Protein AF-A0A4Y9J3I0-F1 (afdb_monomer_lite)

pLDDT: mean 95.42, std 5.15, range [63.47, 98.69]

Organism: NCBI:txid1432788

Sequence (127 aa):
FAEGVSALVQQLRASGHRVWLVKEVPLQAFNVPYRLSRLAMLGRPTDREGLPLAEHVERQAYISSVFERIAAADPGVQLMDPAPKLCETNGWCRVERDGQSLYTDDNHLSAVGTRYVEGFLEPFFHT

Foldseek 3Di:
DLVVVLVVCVVCVVVVHQAEDEAFADFAPWFLVVVLVVCVVVVHDSFPDFAFLVVRCVVRVVVVVSLVVSCVVDVSYYYFYLHCLQQVPPRTRTQDDPSDGQARTRGHGDPNVCVSRVVSCVVVVVD

Structure (mmCIF, N/CA/C/O backbone):
data_AF-A0A4Y9J3I0-F1
#
_entry.id   AF-A0A4Y9J3I0-F1
#
loop_
_atom_site.group_PDB
_atom_site.id
_atom_site.type_symbol
_atom_site.label_atom_id
_atom_site.label_alt_id
_atom_site.label_comp_id
_atom_site.label_asym_id
_atom_site.label_entity_id
_atom_site.label_seq_id
_atom_site.pdbx_PDB_ins_code
_atom_site.Cartn_x
_atom_site.Cartn_y
_atom_site.Cartn_z
_atom_site.occupancy
_atom_site.B_iso_or_equiv
_atom_site.auth_seq_id
_atom_site.auth_comp_id
_atom_site.auth_asym_id
_atom_site.auth_atom_id
_atom_site.pdbx_PDB_model_num
ATOM 1 N N . PHE A 1 1 ? -12.507 13.035 6.048 1.00 90.69 1 PHE A N 1
ATOM 2 C CA . PHE A 1 1 ? -11.943 11.669 6.018 1.00 90.69 1 PHE A CA 1
ATOM 3 C C . PHE A 1 1 ? -11.711 11.122 7.429 1.00 90.69 1 PHE A C 1
ATOM 5 O O . PHE A 1 1 ? -12.429 10.207 7.803 1.00 90.69 1 PHE A O 1
ATOM 12 N N . ALA A 1 2 ? -10.784 11.686 8.223 1.00 96.62 2 ALA A N 1
ATOM 13 C CA . ALA A 1 2 ? -10.392 11.129 9.529 1.00 96.62 2 ALA A CA 1
ATOM 14 C C . ALA A 1 2 ? -11.566 10.916 10.503 1.00 96.62 2 ALA A C 1
ATOM 16 O O . ALA A 1 2 ? -11.708 9.828 11.043 1.00 96.62 2 ALA A O 1
ATOM 17 N N . GLU A 1 3 ? -12.445 11.910 10.662 1.00 97.44 3 GLU A N 1
ATOM 18 C CA . GLU A 1 3 ? -13.650 11.789 11.501 1.00 97.44 3 GLU A CA 1
ATOM 19 C C . GLU A 1 3 ? -14.562 10.639 11.058 1.00 97.44 3 GLU A C 1
ATOM 21 O O . GLU A 1 3 ? -15.037 9.873 11.890 1.00 97.44 3 GLU A O 1
ATOM 26 N N . GLY A 1 4 ? -14.754 10.478 9.745 1.00 98.06 4 GLY A N 1
ATOM 27 C CA . GLY A 1 4 ? -15.585 9.413 9.185 1.00 98.06 4 GLY A CA 1
ATOM 28 C C . GLY A 1 4 ? -15.010 8.021 9.443 1.00 98.06 4 GLY A C 1
ATOM 29 O O . GLY A 1 4 ? -15.743 7.131 9.863 1.00 98.06 4 GLY A O 1
ATOM 30 N N . VAL A 1 5 ? -13.697 7.839 9.255 1.00 97.81 5 VAL A N 1
ATOM 31 C CA . VAL A 1 5 ? -13.035 6.564 9.576 1.00 97.81 5 VAL A CA 1
ATOM 32 C C . VAL A 1 5 ? -13.100 6.286 11.075 1.00 97.81 5 VAL A C 1
ATOM 34 O O . VAL A 1 5 ? -13.484 5.187 11.458 1.00 97.81 5 VAL A O 1
ATOM 37 N N . SER A 1 6 ? -12.798 7.267 11.928 1.00 97.94 6 SER A N 1
ATOM 38 C CA . SER A 1 6 ? -12.878 7.093 13.383 1.00 97.94 6 SER A CA 1
ATOM 39 C C . SER A 1 6 ? -14.283 6.699 13.841 1.00 97.94 6 SER A C 1
ATOM 41 O O . SER A 1 6 ? -14.421 5.767 14.629 1.00 97.94 6 SER A O 1
ATOM 43 N N . ALA A 1 7 ? -15.323 7.358 13.320 1.00 98.31 7 ALA A N 1
ATOM 44 C CA . ALA A 1 7 ? -16.710 7.041 13.650 1.00 98.31 7 ALA A CA 1
ATOM 45 C C . ALA A 1 7 ? -17.096 5.622 13.199 1.00 98.31 7 ALA A C 1
ATOM 47 O O . ALA A 1 7 ? -17.704 4.876 13.966 1.00 98.31 7 ALA A O 1
ATOM 48 N N . LEU A 1 8 ? -16.688 5.215 11.992 1.00 98.44 8 LEU A N 1
ATOM 49 C CA . LEU A 1 8 ? -16.922 3.858 11.494 1.00 98.44 8 LEU A CA 1
ATOM 50 C C . LEU A 1 8 ? -16.216 2.805 12.359 1.00 98.44 8 LEU A C 1
ATOM 52 O O . LEU A 1 8 ? -16.824 1.801 12.725 1.00 98.44 8 LEU A O 1
ATOM 56 N N . VAL A 1 9 ? -14.949 3.037 12.716 1.00 98.38 9 VAL A N 1
ATOM 57 C CA . VAL A 1 9 ? -14.194 2.132 13.590 1.00 98.38 9 VAL A CA 1
ATOM 58 C C . VAL A 1 9 ? -14.886 2.012 14.945 1.00 98.38 9 VAL A C 1
ATOM 60 O O . VAL A 1 9 ? -15.146 0.898 15.388 1.00 98.38 9 VAL A O 1
ATOM 63 N N . GLN A 1 10 ? -15.270 3.128 15.568 1.00 98.12 10 GLN A N 1
ATOM 64 C CA . GLN A 1 10 ? -16.002 3.117 16.838 1.00 98.12 10 GLN A CA 1
ATOM 65 C C . GLN A 1 10 ? -17.316 2.332 16.741 1.00 98.12 10 GLN A C 1
ATOM 67 O O . GLN A 1 10 ? -17.613 1.533 17.627 1.00 98.12 10 GLN A O 1
ATOM 72 N N . GLN A 1 11 ? -18.075 2.495 15.654 1.00 98.50 11 GLN A N 1
ATOM 73 C CA . GLN A 1 11 ? -19.315 1.751 15.427 1.00 98.50 11 GLN A CA 1
ATOM 74 C C . GLN A 1 11 ? -19.072 0.236 15.309 1.00 98.50 11 GLN A C 1
ATOM 76 O O . GLN A 1 11 ? -19.788 -0.558 15.927 1.00 98.50 11 GLN A O 1
ATOM 81 N N . LEU A 1 12 ? -18.058 -0.182 14.543 1.00 98.44 12 LEU A N 1
ATOM 82 C CA . LEU A 1 12 ? -17.693 -1.596 14.389 1.00 98.44 12 LEU A CA 1
ATOM 83 C C . LEU A 1 12 ? -17.255 -2.209 15.726 1.00 98.44 12 LEU A C 1
ATOM 85 O O . LEU A 1 12 ? -17.706 -3.301 16.085 1.00 98.44 12 LEU A O 1
ATOM 89 N N . ARG A 1 13 ? -16.435 -1.473 16.484 1.00 97.81 13 ARG A N 1
ATOM 90 C CA . ARG A 1 13 ? -15.918 -1.873 17.798 1.00 97.81 13 ARG A CA 1
ATOM 91 C C . ARG A 1 13 ? -17.022 -1.972 18.849 1.00 97.81 13 ARG A C 1
ATOM 93 O O . ARG A 1 13 ? -17.098 -2.984 19.542 1.00 97.81 13 ARG A O 1
ATOM 100 N N . ALA A 1 14 ? -17.938 -1.003 18.904 1.00 98.00 14 ALA A N 1
ATOM 101 C CA . ALA A 1 14 ? -19.116 -1.046 19.776 1.00 98.00 14 ALA A CA 1
ATOM 102 C C . ALA A 1 14 ? -20.055 -2.223 19.451 1.00 98.00 14 ALA A C 1
ATOM 104 O O . ALA A 1 14 ? -20.752 -2.722 20.330 1.00 98.00 14 ALA A O 1
ATOM 105 N N . SER A 1 15 ? -20.033 -2.702 18.204 1.00 98.06 15 SER A N 1
ATOM 106 C CA . SER A 1 15 ? -20.791 -3.876 17.754 1.00 98.06 15 SER A CA 1
ATOM 107 C C . SER A 1 15 ? -20.053 -5.207 17.984 1.00 98.06 15 SER A C 1
ATOM 109 O O . SER A 1 15 ? -20.499 -6.240 17.495 1.00 98.06 15 SER A O 1
ATOM 111 N N . GLY A 1 16 ? -18.912 -5.200 18.683 1.00 96.81 16 GLY A N 1
ATOM 112 C CA . GLY A 1 16 ? -18.153 -6.403 19.037 1.00 96.81 16 GLY A CA 1
ATOM 113 C C . GLY A 1 16 ? -17.182 -6.915 17.966 1.00 96.81 16 GLY A C 1
ATOM 114 O O . GLY A 1 16 ? -16.577 -7.968 18.160 1.00 96.81 16 GLY A O 1
ATOM 115 N N . HIS A 1 17 ? -16.985 -6.196 16.856 1.00 95.62 17 HIS A N 1
ATOM 116 C CA . HIS A 1 17 ? -16.062 -6.621 15.797 1.00 95.62 17 HIS A CA 1
ATOM 117 C C . HIS A 1 17 ? -14.630 -6.222 16.124 1.00 95.62 17 HIS A C 1
ATOM 119 O O . HIS A 1 17 ? -14.389 -5.132 16.634 1.00 95.62 17 HIS A O 1
ATOM 125 N N . ARG A 1 18 ? -13.660 -7.062 15.766 1.00 92.62 18 ARG A N 1
ATOM 126 C CA . ARG A 1 18 ? -12.248 -6.662 15.683 1.00 92.62 18 ARG A CA 1
ATOM 127 C C . ARG A 1 18 ? -12.030 -5.864 14.404 1.00 92.62 18 ARG A C 1
ATOM 129 O O . ARG A 1 18 ? -12.640 -6.172 13.382 1.00 92.62 18 ARG A O 1
ATOM 136 N N . VAL A 1 19 ? -11.179 -4.846 14.459 1.00 96.38 19 VAL A N 1
ATOM 137 C CA . VAL A 1 19 ? -10.932 -3.970 13.309 1.00 96.38 19 VAL A CA 1
ATOM 138 C C . VAL A 1 19 ? -9.456 -3.988 12.960 1.00 96.38 19 VAL A C 1
ATOM 140 O O . VAL A 1 19 ? -8.598 -3.815 13.820 1.00 96.38 19 VAL A O 1
ATOM 143 N N . TRP A 1 20 ? -9.173 -4.151 11.675 1.00 96.06 20 TRP A N 1
ATOM 144 C CA . TRP A 1 20 ? -7.831 -4.065 11.127 1.00 96.06 20 TRP A CA 1
ATOM 145 C C . TRP A 1 20 ? -7.798 -2.950 10.091 1.00 96.06 20 TRP A C 1
ATOM 147 O O . TRP A 1 20 ? -8.569 -2.966 9.131 1.00 96.06 20 TRP A O 1
ATOM 157 N N . LEU A 1 21 ? -6.928 -1.968 10.297 1.00 97.19 21 LEU A N 1
ATOM 158 C CA . LEU A 1 21 ? -6.696 -0.889 9.346 1.00 97.19 21 LEU A CA 1
ATOM 159 C C . LEU A 1 21 ? -5.472 -1.247 8.504 1.00 97.19 21 LEU A C 1
ATOM 161 O O . LEU A 1 21 ? -4.361 -1.366 9.023 1.00 97.19 21 LEU A O 1
ATOM 165 N N . VAL A 1 22 ? -5.686 -1.432 7.204 1.00 96.75 22 VAL A N 1
ATOM 166 C CA . VAL A 1 22 ? -4.635 -1.796 6.248 1.00 96.75 22 VAL A CA 1
ATOM 167 C C . VAL A 1 22 ? -4.102 -0.526 5.588 1.00 96.75 22 VAL A C 1
ATOM 169 O O . VAL A 1 22 ? -4.875 0.233 5.002 1.00 96.75 22 VAL A O 1
ATOM 172 N N . LYS A 1 23 ? -2.792 -0.279 5.699 1.00 96.62 23 LYS A N 1
ATOM 173 C CA . LYS A 1 23 ? -2.103 0.835 5.030 1.00 96.62 23 LYS A CA 1
ATOM 174 C C . LYS A 1 23 ? -2.050 0.617 3.511 1.00 96.62 23 LYS A C 1
ATOM 176 O O . LYS A 1 23 ? -2.165 -0.506 3.022 1.00 96.62 23 LYS A O 1
ATOM 181 N N . GLU A 1 24 ? -1.899 1.706 2.760 1.00 95.25 24 GLU A N 1
ATOM 182 C CA . GLU A 1 24 ? -1.832 1.652 1.295 1.00 95.25 24 GLU A CA 1
ATOM 183 C C . GLU A 1 24 ? -0.536 0.995 0.801 1.00 95.25 24 GLU A C 1
ATOM 185 O O . GLU A 1 24 ? 0.514 1.094 1.432 1.00 95.25 24 GLU A O 1
ATOM 190 N N . VAL A 1 25 ? -0.586 0.394 -0.389 1.00 97.00 25 VAL A N 1
ATOM 191 C CA . VAL A 1 25 ? 0.622 0.039 -1.148 1.00 97.00 25 VAL A CA 1
ATOM 192 C C . VAL A 1 25 ? 1.286 1.297 -1.746 1.00 97.00 25 VAL A C 1
ATOM 194 O O . VAL A 1 25 ? 0.647 2.349 -1.843 1.00 97.00 25 VAL A O 1
ATOM 197 N N . PRO A 1 26 ? 2.562 1.236 -2.168 1.00 97.31 26 PRO A N 1
ATOM 198 C CA . PRO A 1 26 ? 3.231 2.353 -2.834 1.00 97.31 26 PRO A CA 1
ATOM 199 C C . PRO A 1 26 ? 2.558 2.796 -4.143 1.00 97.31 26 PRO A C 1
ATOM 201 O O . PRO A 1 26 ? 2.515 2.036 -5.108 1.00 97.31 26 PRO A O 1
ATOM 204 N N . LEU A 1 27 ? 2.096 4.054 -4.192 1.00 97.38 27 LEU A N 1
ATOM 205 C CA . LEU A 1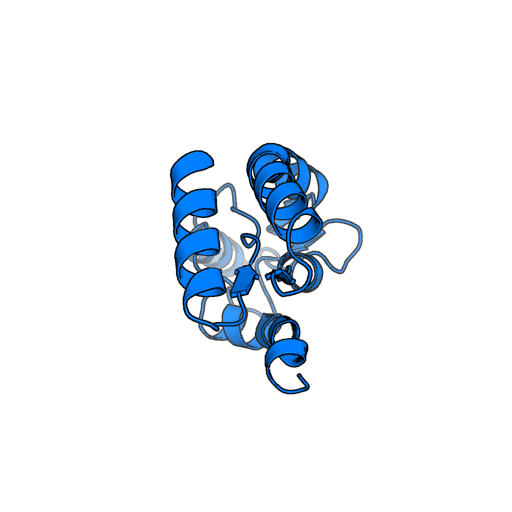 27 ? 1.604 4.696 -5.417 1.00 97.38 27 LEU A CA 1
ATOM 206 C C . LEU A 1 27 ? 2.768 5.002 -6.357 1.00 97.38 27 LEU A C 1
ATOM 208 O O . LEU A 1 27 ? 3.645 5.786 -6.005 1.00 97.38 27 LEU A O 1
ATOM 212 N N . GLN A 1 28 ? 2.727 4.458 -7.566 1.00 97.38 28 GLN A N 1
ATOM 213 C CA . GLN A 1 28 ? 3.732 4.689 -8.594 1.00 97.38 28 GLN A CA 1
ATOM 214 C C . GLN A 1 28 ? 3.465 5.983 -9.368 1.00 97.38 28 GLN A C 1
ATOM 216 O O . GLN A 1 28 ? 2.330 6.398 -9.560 1.00 97.38 28 GLN A O 1
ATOM 221 N N . ALA A 1 29 ? 4.522 6.621 -9.872 1.00 95.88 29 ALA A N 1
ATOM 222 C CA . ALA A 1 29 ? 4.402 7.847 -10.671 1.00 95.88 29 ALA A CA 1
ATOM 223 C C . ALA A 1 29 ? 3.969 7.594 -12.133 1.00 95.88 29 ALA A C 1
ATOM 225 O O . ALA A 1 29 ? 3.918 8.517 -12.947 1.00 95.88 29 ALA A O 1
ATOM 226 N N . PHE A 1 30 ? 3.728 6.335 -12.503 1.00 97.50 30 PHE A N 1
ATOM 227 C CA . PHE A 1 30 ? 3.446 5.905 -13.867 1.00 97.50 30 PHE A CA 1
ATOM 228 C C . PHE A 1 30 ? 2.583 4.642 -13.873 1.00 97.50 30 PHE A C 1
ATOM 230 O O . PHE A 1 30 ? 2.628 3.840 -12.944 1.00 97.50 30 PHE A O 1
ATOM 237 N N . ASN A 1 31 ? 1.865 4.415 -14.977 1.00 98.44 31 ASN A N 1
ATOM 238 C CA . ASN A 1 31 ? 1.206 3.135 -15.221 1.00 98.44 31 ASN A CA 1
ATOM 239 C C . ASN A 1 31 ? 2.272 2.038 -15.385 1.00 98.44 31 ASN A C 1
ATOM 241 O O . ASN A 1 31 ? 3.031 2.037 -16.365 1.00 98.44 31 ASN A O 1
ATOM 245 N N . VAL A 1 32 ? 2.344 1.123 -14.417 1.00 98.56 32 VAL A N 1
ATOM 246 C CA . VAL A 1 32 ? 3.427 0.140 -14.329 1.00 98.56 32 VAL A CA 1
ATOM 247 C C . VAL A 1 32 ? 3.445 -0.809 -15.531 1.00 98.56 32 VAL A C 1
ATOM 249 O O . VAL A 1 32 ? 4.489 -0.872 -16.187 1.00 98.56 32 VAL A O 1
ATOM 252 N N . PRO A 1 33 ? 2.347 -1.500 -15.915 1.00 98.31 33 PRO A N 1
ATOM 253 C CA . PRO A 1 33 ? 2.382 -2.395 -17.075 1.00 98.31 33 PRO A CA 1
ATOM 254 C C . PRO A 1 33 ? 2.818 -1.700 -18.366 1.00 98.31 33 PRO A C 1
ATOM 256 O O . PRO A 1 33 ? 3.595 -2.256 -19.151 1.00 98.31 33 PRO A O 1
ATOM 259 N N . TYR A 1 34 ? 2.360 -0.465 -18.584 1.00 98.38 34 TYR A N 1
ATOM 260 C CA . TYR A 1 34 ? 2.761 0.321 -19.744 1.00 98.38 34 TYR A CA 1
ATOM 261 C C . TYR A 1 34 ? 4.268 0.603 -19.735 1.00 98.38 34 TYR A C 1
ATOM 263 O O . TYR A 1 34 ? 4.952 0.375 -20.732 1.00 98.38 34 TYR A O 1
ATOM 271 N N . ARG A 1 35 ? 4.821 1.047 -18.603 1.00 98.31 35 ARG A N 1
ATOM 272 C CA . ARG A 1 35 ? 6.256 1.330 -18.481 1.00 98.31 35 ARG A CA 1
ATOM 273 C C . ARG A 1 35 ? 7.106 0.075 -18.692 1.00 98.31 35 ARG A C 1
ATOM 275 O O . ARG A 1 35 ? 8.042 0.108 -19.494 1.0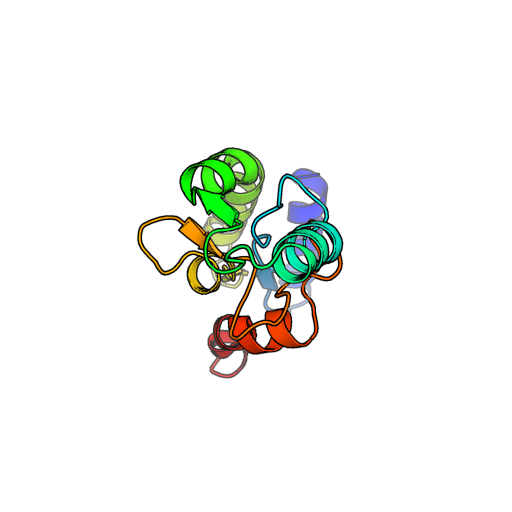0 98.31 35 ARG A O 1
ATOM 282 N N . LEU A 1 36 ? 6.762 -1.023 -18.020 1.00 98.50 36 LEU A N 1
ATOM 283 C CA . LEU A 1 36 ? 7.515 -2.277 -18.083 1.00 98.50 36 LEU A CA 1
ATOM 284 C C . LEU A 1 36 ? 7.493 -2.887 -19.490 1.00 98.50 36 LEU A C 1
ATOM 286 O O . LEU A 1 36 ? 8.544 -3.247 -20.017 1.00 98.50 36 LEU A O 1
ATOM 290 N N . SER A 1 37 ? 6.326 -2.930 -20.143 1.00 98.19 37 SER A N 1
ATOM 291 C CA . SER A 1 37 ? 6.213 -3.454 -21.514 1.00 98.19 37 SER A CA 1
ATOM 292 C C . SER A 1 37 ? 7.057 -2.654 -22.509 1.00 98.19 37 SER A C 1
ATOM 294 O O . SER A 1 37 ? 7.761 -3.237 -23.333 1.00 98.19 37 SER A O 1
ATOM 296 N N . ARG A 1 38 ? 7.079 -1.319 -22.398 1.00 98.38 38 ARG A N 1
ATOM 297 C CA . ARG A 1 38 ? 7.918 -0.461 -23.248 1.00 98.38 38 ARG A CA 1
ATOM 298 C C . ARG A 1 38 ? 9.411 -0.696 -23.038 1.00 98.38 38 ARG A C 1
ATOM 300 O O . ARG A 1 38 ? 10.155 -0.658 -24.014 1.00 98.38 38 ARG A O 1
ATOM 307 N N . LEU A 1 39 ? 9.854 -0.926 -21.803 1.00 98.31 39 LEU A N 1
ATOM 308 C CA . LEU A 1 39 ? 11.253 -1.257 -21.517 1.00 98.31 39 LEU A CA 1
ATOM 309 C C . LEU A 1 39 ? 11.625 -2.621 -22.099 1.00 98.31 39 LEU A C 1
ATOM 311 O O . LEU A 1 39 ? 12.621 -2.711 -22.817 1.00 98.31 39 LEU A O 1
ATOM 315 N N . ALA A 1 40 ? 10.785 -3.636 -21.886 1.00 97.81 40 ALA A N 1
ATOM 316 C CA . ALA A 1 40 ? 10.993 -4.977 -22.421 1.00 97.81 40 ALA A CA 1
ATOM 317 C C . ALA A 1 40 ? 11.072 -4.982 -23.960 1.00 97.81 40 ALA A C 1
ATOM 319 O O . ALA A 1 40 ? 11.994 -5.564 -24.526 1.00 97.81 40 ALA A O 1
ATOM 320 N N . MET A 1 41 ? 10.178 -4.255 -24.644 1.00 98.31 41 MET A N 1
ATOM 321 C CA . MET A 1 41 ? 10.209 -4.095 -26.109 1.00 98.31 41 MET A CA 1
ATOM 322 C C . MET A 1 41 ? 11.511 -3.465 -26.625 1.00 98.31 41 MET A C 1
ATOM 324 O O . MET A 1 41 ? 11.915 -3.724 -27.754 1.00 98.31 41 MET A O 1
ATOM 328 N N . LEU A 1 42 ? 12.155 -2.622 -25.815 1.00 98.25 42 LEU A N 1
ATOM 329 C CA . LEU A 1 42 ? 13.424 -1.969 -26.142 1.00 98.25 42 LEU A CA 1
ATOM 330 C C . LEU A 1 42 ? 14.648 -2.775 -25.676 1.00 98.25 42 LEU A C 1
ATOM 332 O O . LEU A 1 42 ? 15.766 -2.271 -25.772 1.00 98.25 42 LEU A O 1
ATOM 336 N N . GLY A 1 43 ? 14.459 -3.982 -25.130 1.00 97.50 43 GLY A N 1
ATOM 337 C CA . GLY A 1 43 ? 15.538 -4.779 -24.543 1.00 97.50 43 GLY A CA 1
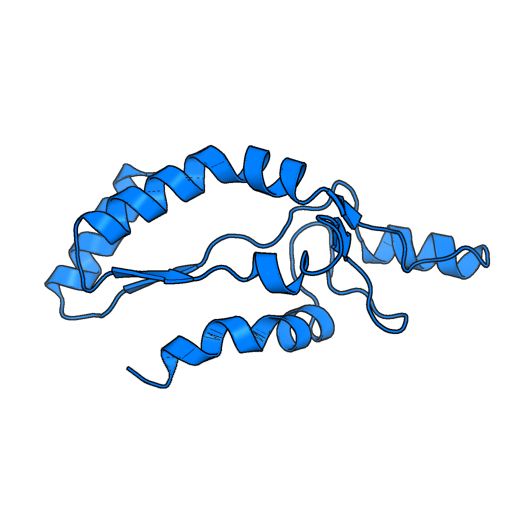ATOM 338 C C . GLY A 1 43 ? 16.188 -4.119 -23.322 1.00 97.50 43 GLY A C 1
ATOM 339 O O . GLY A 1 43 ? 17.363 -4.354 -23.044 1.00 97.50 43 GLY A O 1
ATOM 340 N N . ARG A 1 44 ? 15.459 -3.246 -22.614 1.00 97.81 44 ARG A N 1
ATOM 341 C CA . ARG A 1 44 ? 15.947 -2.535 -21.426 1.00 97.81 44 ARG A CA 1
ATOM 342 C C . ARG A 1 44 ? 15.549 -3.271 -20.140 1.00 97.81 44 ARG A C 1
ATOM 344 O O . ARG A 1 44 ? 14.486 -3.888 -20.118 1.00 97.81 44 ARG A O 1
ATOM 351 N N . PRO A 1 45 ? 16.347 -3.161 -19.061 1.00 96.31 45 PRO A N 1
ATOM 352 C CA . PRO A 1 45 ? 16.005 -3.763 -17.773 1.00 96.31 45 PRO A CA 1
ATOM 353 C C . PRO A 1 45 ? 14.680 -3.229 -17.211 1.00 96.31 45 PRO A C 1
ATOM 355 O O . PRO A 1 45 ? 14.428 -2.024 -17.278 1.00 96.31 45 PRO A O 1
ATOM 358 N N . THR A 1 46 ? 13.870 -4.121 -16.642 1.00 96.12 46 THR A N 1
ATOM 359 C CA . THR A 1 46 ? 12.576 -3.834 -15.990 1.00 96.12 46 THR A CA 1
ATOM 360 C C . THR A 1 46 ? 12.655 -3.866 -14.465 1.00 96.12 46 THR A C 1
ATOM 362 O O . THR A 1 46 ? 11.892 -3.184 -13.786 1.00 96.12 46 THR A O 1
ATOM 365 N N . ASP A 1 47 ? 13.637 -4.587 -13.933 1.00 92.88 47 ASP A N 1
ATOM 366 C CA . ASP A 1 47 ? 13.841 -4.908 -12.516 1.00 92.88 47 ASP A CA 1
ATOM 367 C C . ASP A 1 47 ? 14.343 -3.725 -11.668 1.00 92.88 47 ASP A C 1
ATOM 369 O O . ASP A 1 47 ? 14.557 -3.851 -10.460 1.00 92.88 47 ASP A O 1
ATOM 373 N N . ARG A 1 48 ? 14.540 -2.568 -12.310 1.00 91.44 48 ARG A N 1
ATOM 374 C CA . ARG A 1 48 ? 15.032 -1.317 -11.711 1.00 91.44 48 ARG A CA 1
ATOM 375 C C . ARG A 1 48 ? 13.955 -0.248 -11.564 1.00 91.44 48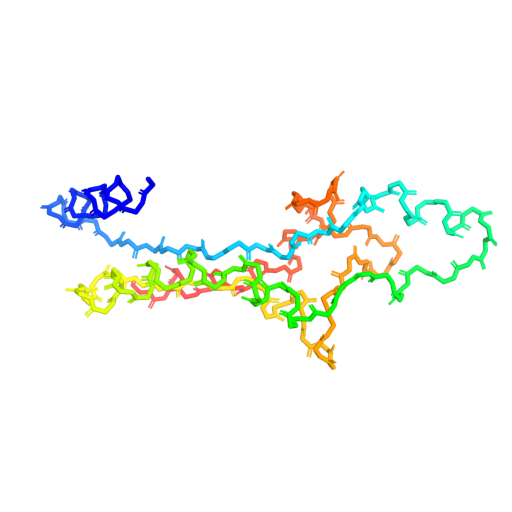 ARG A C 1
ATOM 377 O O . ARG A 1 48 ? 14.242 0.830 -11.053 1.00 91.44 48 ARG A O 1
ATOM 384 N N . GLU A 1 49 ? 12.746 -0.508 -12.046 1.00 95.38 49 GLU A N 1
ATOM 385 C CA . GLU A 1 49 ? 11.644 0.446 -11.953 1.00 95.38 49 GLU A CA 1
ATOM 386 C C . GLU A 1 49 ? 11.001 0.402 -10.555 1.00 95.38 49 GLU A C 1
ATOM 388 O O . GLU A 1 49 ? 11.085 -0.596 -9.829 1.00 95.38 49 GLU A O 1
ATOM 393 N N . GLY A 1 50 ? 10.374 1.508 -10.162 1.00 95.38 50 GLY A N 1
ATOM 394 C CA . GLY A 1 50 ? 9.753 1.680 -8.853 1.00 95.38 50 GLY A CA 1
ATOM 395 C C . GLY A 1 50 ? 9.979 3.077 -8.293 1.00 95.38 50 GLY A C 1
ATOM 396 O O . GLY A 1 50 ? 10.181 4.018 -9.063 1.00 95.38 50 GLY A O 1
ATOM 397 N N . LEU A 1 51 ? 9.969 3.192 -6.965 1.00 96.19 51 LEU A N 1
ATOM 398 C CA . LEU A 1 51 ? 10.191 4.454 -6.251 1.00 96.19 51 LEU A CA 1
ATOM 399 C C . LEU A 1 51 ? 10.927 4.251 -4.916 1.00 96.19 51 LEU A C 1
ATOM 401 O O . LEU A 1 51 ? 10.883 3.152 -4.359 1.00 96.19 51 LEU A O 1
ATOM 405 N N . PRO A 1 52 ? 11.568 5.287 -4.351 1.00 96.00 52 PRO A N 1
ATOM 406 C CA . PRO A 1 52 ? 12.122 5.235 -3.002 1.00 96.00 52 PRO A CA 1
ATOM 407 C C . PRO A 1 52 ? 11.044 5.055 -1.926 1.00 96.00 52 PRO A C 1
ATOM 409 O O . PRO A 1 52 ? 10.048 5.771 -1.903 1.00 96.00 52 PRO A O 1
ATOM 412 N N . LEU A 1 53 ? 11.294 4.195 -0.937 1.00 95.69 53 LEU A N 1
ATOM 413 C CA . LEU A 1 53 ? 10.443 4.030 0.250 1.00 95.69 53 LEU A CA 1
ATOM 414 C C . LEU A 1 53 ? 10.161 5.366 0.949 1.00 95.69 53 LEU A C 1
ATOM 416 O O . LEU A 1 53 ? 9.059 5.576 1.445 1.00 95.69 53 LEU A O 1
ATOM 420 N N . ALA A 1 54 ? 11.135 6.278 0.960 1.00 95.94 54 ALA A N 1
ATOM 421 C CA . ALA A 1 54 ? 10.967 7.610 1.531 1.00 95.94 54 ALA A CA 1
ATOM 422 C C . ALA A 1 54 ? 9.811 8.388 0.878 1.00 95.94 54 ALA A C 1
ATOM 424 O O . ALA A 1 54 ? 9.030 9.001 1.598 1.00 95.94 54 ALA A O 1
ATOM 425 N N . GLU A 1 55 ? 9.644 8.300 -0.447 1.00 97.12 55 GLU A N 1
ATOM 426 C CA . GLU A 1 55 ? 8.541 8.965 -1.154 1.00 97.12 55 GLU A CA 1
ATOM 427 C C . GLU A 1 55 ? 7.186 8.354 -0.773 1.00 97.12 55 GLU A C 1
ATOM 429 O O . GLU A 1 55 ? 6.209 9.073 -0.559 1.00 97.12 55 GLU A O 1
ATOM 434 N N . HIS A 1 56 ? 7.122 7.026 -0.616 1.00 96.94 56 HIS A N 1
ATOM 435 C CA . HIS A 1 56 ? 5.922 6.366 -0.102 1.00 96.94 56 HIS A CA 1
ATOM 436 C C . HIS A 1 56 ? 5.597 6.823 1.326 1.00 96.94 56 HIS A C 1
ATOM 438 O O . HIS A 1 56 ? 4.465 7.219 1.594 1.00 96.94 56 HIS A O 1
ATOM 444 N N . VAL A 1 57 ? 6.580 6.810 2.229 1.00 96.25 57 VAL A N 1
ATOM 445 C CA . VAL A 1 57 ? 6.403 7.222 3.630 1.00 96.25 57 VAL A CA 1
ATOM 446 C C . VAL A 1 57 ? 5.943 8.675 3.723 1.00 96.25 57 VAL A C 1
ATOM 448 O O . VAL A 1 57 ? 4.999 8.965 4.455 1.00 96.25 57 VAL A O 1
ATOM 451 N N . GLU A 1 58 ? 6.561 9.576 2.958 1.00 97.75 58 GLU A N 1
ATOM 452 C CA . GLU A 1 58 ? 6.182 10.988 2.914 1.00 97.75 58 GLU A CA 1
ATOM 453 C C . GLU A 1 58 ? 4.737 11.153 2.436 1.00 97.75 58 GLU A C 1
ATOM 455 O O . GLU A 1 58 ? 3.925 11.792 3.112 1.00 97.75 58 GLU A O 1
ATOM 460 N N . ARG A 1 59 ? 4.374 10.500 1.325 1.00 96.94 59 ARG A N 1
ATOM 461 C CA . ARG A 1 59 ? 3.006 10.541 0.798 1.00 96.94 59 ARG A CA 1
ATOM 462 C C . ARG A 1 59 ? 1.986 10.002 1.805 1.00 96.94 59 ARG A C 1
ATOM 464 O O . ARG A 1 59 ? 0.893 10.555 1.928 1.00 96.94 59 ARG A O 1
ATOM 471 N N . GLN A 1 60 ? 2.319 8.924 2.515 1.00 97.06 60 GLN A N 1
ATOM 472 C CA . GLN A 1 60 ? 1.415 8.248 3.451 1.00 97.06 60 GLN A CA 1
ATOM 473 C C . GLN A 1 60 ? 1.399 8.853 4.859 1.00 97.06 60 GLN A C 1
ATOM 475 O O . GLN A 1 60 ? 0.640 8.376 5.708 1.00 97.06 60 GLN A O 1
ATOM 480 N N . ALA A 1 61 ? 2.198 9.888 5.138 1.00 97.62 61 ALA A N 1
ATOM 481 C CA . ALA A 1 61 ? 2.387 10.406 6.492 1.00 97.62 61 ALA A CA 1
ATOM 482 C C . ALA A 1 61 ? 1.064 10.822 7.160 1.00 97.62 61 ALA A C 1
ATOM 484 O O . ALA A 1 61 ? 0.793 10.449 8.304 1.00 97.62 61 ALA A O 1
ATOM 485 N N . TYR A 1 62 ? 0.197 11.537 6.432 1.00 97.81 62 TYR A N 1
ATOM 486 C CA . TYR A 1 62 ? -1.086 11.990 6.975 1.00 97.81 62 TYR A CA 1
ATOM 487 C C . TYR A 1 62 ? -1.990 10.815 7.366 1.00 97.81 62 TYR A C 1
ATOM 489 O O . TYR A 1 62 ? -2.420 10.728 8.518 1.00 97.81 62 TYR A O 1
ATOM 497 N N . ILE A 1 63 ? -2.268 9.900 6.434 1.00 97.12 63 ILE A N 1
ATOM 498 C CA . ILE A 1 63 ? -3.185 8.783 6.683 1.00 97.12 63 ILE A CA 1
ATOM 499 C C . ILE A 1 63 ? -2.620 7.799 7.712 1.00 97.12 63 ILE A C 1
ATOM 501 O O . ILE A 1 63 ? -3.357 7.353 8.592 1.00 97.12 63 ILE A O 1
ATOM 505 N N . SER A 1 64 ? -1.305 7.556 7.689 1.00 97.44 64 SER A N 1
ATOM 506 C CA . SER A 1 64 ? -0.619 6.747 8.701 1.00 97.44 64 SER A CA 1
ATOM 507 C C . SER A 1 64 ? -0.815 7.331 10.097 1.00 97.44 64 SER A C 1
ATOM 509 O O . SER A 1 64 ? -1.234 6.606 10.994 1.00 97.44 64 SER A O 1
ATOM 511 N N . SER A 1 65 ? -0.655 8.650 10.264 1.00 98.12 65 SER A N 1
ATOM 512 C CA . SER A 1 65 ? -0.874 9.316 11.558 1.00 98.12 65 SER A CA 1
ATOM 513 C C . SER A 1 65 ? -2.326 9.235 12.052 1.00 98.12 65 SER A C 1
ATOM 515 O O . SER A 1 65 ? -2.593 9.252 13.256 1.00 98.12 65 SER A O 1
ATOM 517 N N . VAL A 1 66 ? -3.301 9.167 11.140 1.00 98.31 66 VAL A N 1
ATOM 518 C CA . VAL A 1 66 ? -4.713 8.968 11.495 1.00 98.31 66 VAL A CA 1
ATOM 519 C C . VAL A 1 66 ? -4.918 7.537 11.983 1.00 98.31 66 VAL A C 1
ATOM 521 O O . VAL A 1 66 ? -5.477 7.346 13.061 1.00 98.31 66 VAL A O 1
ATOM 524 N N . PHE A 1 67 ? -4.432 6.546 11.236 1.00 98.50 67 PHE A N 1
ATOM 525 C CA . PHE A 1 67 ? -4.563 5.133 11.594 1.00 98.50 67 PHE A CA 1
ATOM 526 C C . PHE A 1 67 ? -3.845 4.799 12.906 1.00 98.50 67 PHE A C 1
ATOM 528 O O . PHE A 1 67 ? -4.423 4.138 13.763 1.00 98.50 67 PHE A O 1
ATOM 535 N N . GLU A 1 68 ? -2.636 5.320 13.110 1.00 98.25 68 GLU A N 1
ATOM 536 C CA . GLU A 1 68 ? -1.851 5.147 14.339 1.00 98.25 68 GLU A CA 1
ATOM 537 C C . GLU A 1 68 ? -2.562 5.710 15.566 1.00 98.25 68 GLU A C 1
ATOM 539 O O . GLU A 1 68 ? -2.630 5.037 16.593 1.00 98.25 68 GLU A O 1
ATOM 544 N N . ARG A 1 69 ? -3.181 6.892 15.456 1.00 98.25 69 ARG A N 1
ATOM 545 C CA . ARG A 1 69 ? -3.985 7.446 16.555 1.00 98.25 69 ARG A CA 1
ATOM 546 C C . ARG A 1 69 ? -5.223 6.608 16.862 1.00 98.25 69 ARG A C 1
ATOM 548 O O . ARG A 1 69 ? -5.558 6.458 18.032 1.00 98.25 69 ARG A O 1
ATOM 555 N N . ILE A 1 70 ? -5.898 6.073 15.843 1.00 98.38 70 ILE A N 1
ATOM 556 C CA . ILE A 1 70 ? -7.079 5.220 16.043 1.00 98.38 70 ILE A CA 1
ATOM 557 C C . ILE A 1 70 ? -6.678 3.909 16.728 1.00 98.38 70 ILE A C 1
ATOM 559 O O . ILE A 1 70 ? -7.298 3.532 17.718 1.00 98.38 70 ILE A O 1
ATOM 563 N N . ALA A 1 71 ? -5.626 3.243 16.245 1.00 97.50 71 ALA A N 1
ATOM 564 C CA . ALA A 1 71 ? -5.143 1.992 16.827 1.00 97.50 71 ALA A CA 1
ATOM 565 C C . ALA A 1 71 ? -4.610 2.171 18.258 1.00 97.50 71 ALA A C 1
ATOM 567 O O . ALA A 1 71 ? -4.845 1.330 19.118 1.00 97.50 71 ALA A O 1
ATOM 568 N N . ALA A 1 72 ? -3.951 3.296 18.554 1.00 97.56 72 ALA A N 1
ATOM 569 C CA . ALA A 1 72 ? -3.490 3.600 19.908 1.00 97.56 72 ALA A CA 1
ATOM 570 C C . ALA A 1 72 ? -4.640 3.843 20.907 1.00 97.56 72 ALA A C 1
ATOM 572 O O . ALA A 1 72 ? -4.446 3.680 22.110 1.00 97.56 72 ALA A O 1
ATOM 573 N N . ALA A 1 73 ? -5.821 4.247 20.428 1.00 97.12 73 ALA A N 1
ATOM 574 C CA . ALA A 1 73 ? -6.974 4.556 21.271 1.00 97.12 73 ALA A CA 1
ATOM 575 C C . ALA A 1 73 ? -7.840 3.330 21.622 1.00 97.12 73 ALA A C 1
ATOM 577 O O . ALA A 1 73 ? -8.623 3.404 22.569 1.00 97.12 73 ALA A O 1
ATOM 578 N N . ASP A 1 74 ? -7.723 2.218 20.888 1.00 96.69 74 ASP A N 1
ATOM 579 C CA . ASP A 1 74 ? -8.508 0.998 21.113 1.00 96.69 74 ASP A CA 1
ATOM 580 C C . ASP A 1 74 ? -7.652 -0.256 20.857 1.00 96.69 74 ASP A C 1
ATOM 582 O O . ASP A 1 74 ? -7.293 -0.524 19.710 1.00 96.69 74 ASP A O 1
ATOM 586 N N . PRO A 1 75 ? -7.368 -1.082 21.884 1.00 92.50 75 PRO A N 1
ATOM 587 C CA . PRO A 1 75 ? -6.522 -2.268 21.738 1.00 92.50 75 PRO A CA 1
ATOM 588 C C . PRO A 1 75 ? -7.118 -3.364 20.838 1.00 92.50 75 PRO A C 1
ATOM 590 O O . PRO A 1 75 ? -6.409 -4.294 20.463 1.00 92.50 75 PRO A O 1
ATOM 593 N N . GLY A 1 76 ? -8.408 -3.296 20.492 1.00 94.31 76 GLY A N 1
ATOM 594 C CA . GLY A 1 76 ? -9.021 -4.185 19.502 1.00 94.31 76 GLY A CA 1
ATOM 595 C C . GLY A 1 76 ? -8.994 -3.647 18.070 1.00 94.31 76 GLY A C 1
ATOM 596 O O . GLY A 1 76 ? -9.641 -4.235 17.195 1.00 94.31 76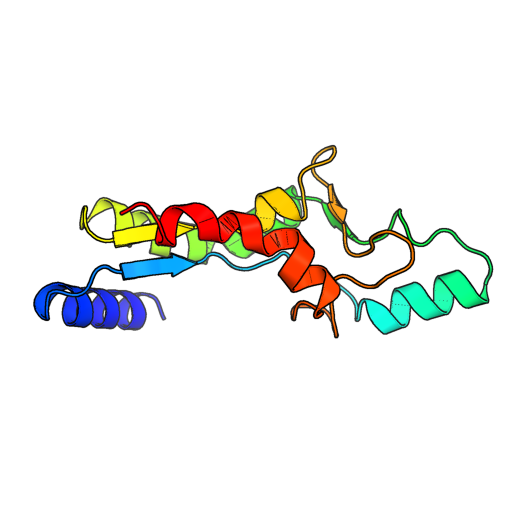 GLY A O 1
ATOM 597 N N . VAL A 1 77 ? -8.271 -2.548 17.836 1.00 97.19 77 VAL A N 1
ATOM 598 C CA . VAL A 1 77 ? -7.926 -2.038 16.511 1.00 97.19 77 VAL A CA 1
ATOM 599 C C . VAL A 1 77 ? -6.443 -2.289 16.254 1.00 97.19 77 VAL A C 1
ATOM 601 O O . VAL A 1 77 ? -5.584 -1.882 17.030 1.00 97.19 77 VAL A O 1
ATOM 604 N N . GLN A 1 78 ? -6.128 -2.943 15.141 1.00 95.25 78 GLN A N 1
ATOM 605 C CA . GLN A 1 78 ? -4.757 -3.289 14.770 1.00 95.25 78 GLN A CA 1
ATOM 606 C C . GLN A 1 78 ? -4.391 -2.691 13.410 1.00 95.25 78 GLN A C 1
ATOM 608 O O . GLN A 1 78 ? -5.252 -2.495 12.550 1.00 95.25 78 GLN A O 1
ATOM 613 N N . LEU A 1 79 ? -3.106 -2.393 13.213 1.00 95.81 79 LEU A N 1
ATOM 614 C CA . LEU A 1 79 ? -2.583 -1.904 11.940 1.00 95.81 79 LEU A CA 1
ATOM 615 C C . LEU A 1 79 ? -1.907 -3.024 11.168 1.00 95.81 79 LEU A C 1
ATOM 617 O O . LEU A 1 79 ? -1.194 -3.842 11.748 1.00 95.81 79 LEU A O 1
ATOM 621 N N . MET A 1 80 ? -2.078 -2.999 9.854 1.00 95.25 80 MET A N 1
ATOM 622 C CA . MET A 1 80 ? -1.333 -3.837 8.928 1.00 95.25 80 MET A CA 1
ATOM 623 C C . MET A 1 80 ? -0.715 -2.995 7.829 1.00 95.25 80 MET A C 1
ATOM 625 O O . MET A 1 80 ? -1.314 -2.018 7.379 1.00 95.25 80 MET A O 1
ATOM 629 N N . ASP A 1 81 ? 0.469 -3.396 7.384 1.00 95.44 81 ASP A N 1
ATOM 630 C CA . ASP A 1 81 ? 1.213 -2.672 6.366 1.00 95.44 81 ASP A CA 1
ATOM 631 C C . ASP A 1 81 ? 1.737 -3.633 5.288 1.00 95.44 81 ASP A C 1
ATOM 633 O O . ASP A 1 81 ? 2.598 -4.467 5.585 1.00 95.44 81 ASP A O 1
ATOM 637 N N . PRO A 1 82 ? 1.225 -3.554 4.045 1.00 95.56 82 PRO A N 1
ATOM 638 C CA . PRO A 1 82 ? 1.738 -4.343 2.932 1.00 95.56 82 PRO A CA 1
ATOM 639 C C . PRO A 1 82 ? 3.016 -3.749 2.320 1.00 95.56 82 PRO A C 1
ATOM 641 O O . PRO A 1 82 ? 3.734 -4.461 1.613 1.00 95.56 82 PRO A O 1
ATOM 644 N N . ALA A 1 83 ? 3.321 -2.466 2.553 1.00 95.56 83 ALA A N 1
ATOM 645 C CA . ALA A 1 83 ? 4.417 -1.768 1.888 1.00 95.56 83 ALA A CA 1
ATOM 646 C C . ALA A 1 83 ? 5.799 -2.389 2.144 1.00 95.56 83 ALA A C 1
ATOM 648 O O . ALA A 1 83 ? 6.562 -2.488 1.178 1.00 95.56 83 ALA A O 1
ATOM 649 N N . PRO A 1 84 ? 6.133 -2.897 3.354 1.00 93.88 84 PRO A N 1
ATOM 650 C CA . PRO A 1 84 ? 7.396 -3.579 3.587 1.00 93.88 84 PRO A CA 1
ATOM 651 C C . PRO A 1 84 ? 7.679 -4.660 2.551 1.00 93.88 84 PRO A C 1
ATOM 653 O O . PRO A 1 84 ? 8.783 -4.664 2.032 1.00 93.88 84 PRO A O 1
ATOM 656 N N . LYS A 1 85 ? 6.685 -5.474 2.151 1.00 93.56 85 LYS A N 1
ATOM 657 C CA . LYS A 1 85 ? 6.847 -6.530 1.132 1.00 93.56 85 LYS A CA 1
ATOM 658 C C . LYS A 1 85 ? 7.252 -6.009 -0.241 1.00 93.56 85 LYS A C 1
ATOM 660 O O . LYS A 1 85 ? 8.011 -6.664 -0.946 1.00 93.56 85 LYS A O 1
ATOM 665 N N . LEU A 1 86 ? 6.769 -4.831 -0.618 1.00 95.12 86 LEU A N 1
ATOM 666 C CA . LEU A 1 86 ? 7.087 -4.210 -1.903 1.00 95.12 86 LEU A CA 1
ATOM 667 C C . LEU A 1 86 ? 8.410 -3.437 -1.847 1.00 95.12 86 LEU A C 1
ATOM 669 O O . LEU A 1 86 ? 9.053 -3.266 -2.880 1.00 95.12 86 LEU A O 1
ATOM 673 N N . CYS A 1 87 ? 8.828 -3.008 -0.653 1.00 94.31 87 CYS A N 1
ATOM 674 C CA . CYS A 1 87 ? 9.967 -2.120 -0.431 1.00 94.31 87 CYS A CA 1
ATOM 675 C C . CYS A 1 87 ? 11.152 -2.771 0.313 1.00 94.31 87 CYS A C 1
ATOM 677 O O . CYS A 1 87 ? 12.054 -2.054 0.750 1.00 94.31 87 CYS A O 1
ATOM 679 N N . GLU A 1 88 ? 11.176 -4.107 0.460 1.00 78.44 88 GLU A N 1
ATOM 680 C CA . GLU A 1 88 ? 12.136 -4.843 1.312 1.00 78.44 88 GLU A CA 1
ATOM 681 C C . GLU A 1 88 ? 13.613 -4.554 0.974 1.00 78.44 88 GLU A C 1
ATOM 683 O O . GLU A 1 88 ? 14.480 -4.666 1.837 1.00 78.44 88 GLU A O 1
ATOM 688 N N . THR A 1 89 ? 13.940 -4.194 -0.274 1.00 70.75 89 THR A N 1
ATOM 689 C CA . THR A 1 89 ? 15.337 -4.036 -0.710 1.00 70.75 89 THR A CA 1
ATOM 690 C C . THR A 1 89 ? 15.782 -2.575 -0.734 1.00 70.75 89 THR A C 1
ATOM 692 O O . THR A 1 89 ? 15.294 -1.799 -1.548 1.00 70.75 89 THR A O 1
ATOM 695 N N . ASN A 1 90 ? 16.790 -2.224 0.074 1.00 78.88 90 ASN A N 1
ATOM 696 C CA . ASN A 1 90 ? 17.551 -0.964 -0.016 1.00 78.88 90 ASN A CA 1
ATOM 697 C C . ASN A 1 90 ? 16.705 0.325 0.001 1.00 78.88 90 ASN A C 1
ATOM 699 O O . ASN A 1 90 ? 17.120 1.341 -0.553 1.00 78.88 90 ASN A O 1
ATOM 703 N N . GLY A 1 91 ? 15.516 0.292 0.612 1.00 87.12 91 GLY A N 1
ATOM 704 C CA . GLY A 1 91 ? 14.606 1.437 0.612 1.00 87.12 91 GLY A CA 1
ATOM 705 C C . GLY A 1 91 ? 14.031 1.750 -0.771 1.00 87.12 91 GLY A C 1
ATOM 706 O O . GLY A 1 91 ? 13.749 2.912 -1.050 1.00 87.12 91 GLY A O 1
ATOM 707 N N . TRP A 1 92 ? 13.864 0.743 -1.632 1.00 93.81 92 TRP A N 1
ATOM 708 C CA . TRP A 1 92 ? 13.258 0.875 -2.955 1.00 93.81 92 TRP A CA 1
ATOM 709 C C . TRP A 1 92 ? 12.046 -0.046 -3.102 1.00 93.81 92 TRP A C 1
ATOM 711 O O . TRP A 1 92 ? 12.140 -1.257 -2.900 1.00 93.81 92 TRP A O 1
ATOM 721 N N . CYS A 1 93 ? 10.916 0.538 -3.484 1.00 96.06 93 CYS A N 1
ATOM 722 C CA . CYS A 1 93 ? 9.648 -0.135 -3.705 1.00 96.06 93 CYS A CA 1
ATOM 723 C C . CYS A 1 93 ? 9.565 -0.641 -5.144 1.00 96.06 93 CYS A C 1
ATOM 725 O O . CYS A 1 93 ? 9.404 0.143 -6.078 1.00 96.06 93 CYS A O 1
ATOM 727 N N . ARG A 1 94 ? 9.696 -1.955 -5.321 1.00 94.69 94 ARG A N 1
ATOM 728 C CA . ARG A 1 94 ? 9.702 -2.614 -6.630 1.00 94.69 94 ARG A CA 1
ATOM 729 C C . ARG A 1 94 ? 8.296 -2.687 -7.220 1.00 94.69 94 ARG A C 1
ATOM 731 O O . ARG A 1 94 ? 7.302 -2.794 -6.502 1.00 94.69 94 ARG A O 1
ATOM 738 N N . VAL A 1 95 ? 8.238 -2.709 -8.548 1.00 97.31 95 VAL A N 1
ATOM 739 C CA . VAL A 1 95 ? 6.985 -2.832 -9.318 1.00 97.31 95 VAL A CA 1
ATOM 740 C C . VAL A 1 95 ? 6.950 -4.046 -10.242 1.00 97.31 95 VAL A C 1
ATOM 742 O O . VAL A 1 95 ? 5.942 -4.301 -10.898 1.00 97.31 95 VAL A O 1
ATOM 745 N N . GLU A 1 96 ? 8.039 -4.807 -10.281 1.00 96.44 96 GLU A N 1
ATOM 746 C CA . GLU A 1 96 ? 8.236 -5.955 -11.156 1.00 96.44 96 GLU A CA 1
ATOM 747 C C . GLU A 1 96 ? 8.861 -7.111 -10.371 1.00 96.44 96 GLU A C 1
ATOM 749 O O . GLU A 1 96 ? 9.681 -6.891 -9.472 1.00 96.44 96 GLU A O 1
ATOM 754 N N . ARG A 1 97 ? 8.445 -8.334 -10.705 1.00 94.69 97 ARG A N 1
ATOM 755 C CA . ARG A 1 97 ? 9.052 -9.569 -10.218 1.00 94.69 97 ARG A CA 1
ATOM 756 C C . ARG A 1 97 ? 9.046 -10.645 -11.304 1.00 94.69 97 ARG A C 1
ATOM 758 O O . ARG A 1 97 ? 7.983 -11.018 -11.797 1.00 94.69 97 ARG A O 1
ATOM 765 N N . ASP A 1 98 ? 10.221 -11.193 -11.604 1.00 94.06 98 ASP A N 1
ATOM 766 C CA . ASP A 1 98 ? 10.422 -12.296 -12.551 1.00 94.06 98 ASP A CA 1
ATOM 767 C C . ASP A 1 98 ? 9.764 -12.048 -13.930 1.00 94.06 98 ASP A C 1
ATOM 769 O O . ASP A 1 98 ? 9.115 -12.918 -14.511 1.00 94.06 98 ASP A O 1
ATOM 773 N N . GLY A 1 99 ? 9.896 -10.823 -14.442 1.00 94.44 99 GLY A N 1
ATOM 774 C CA . GLY A 1 99 ? 9.320 -10.333 -15.695 1.00 94.44 99 GLY A CA 1
ATOM 775 C C . GLY A 1 99 ? 7.841 -9.943 -15.616 1.00 94.44 99 GLY A C 1
ATOM 776 O O . GLY A 1 99 ? 7.253 -9.579 -16.636 1.00 94.44 99 GLY A O 1
ATOM 777 N N . GLN A 1 100 ? 7.214 -10.019 -14.439 1.00 97.38 100 GLN A N 1
ATOM 778 C CA . GLN A 1 100 ? 5.783 -9.780 -14.259 1.00 97.38 100 GLN A CA 1
ATOM 779 C C . GLN A 1 100 ? 5.515 -8.487 -13.491 1.00 97.38 100 GLN A C 1
ATOM 781 O O . GLN A 1 100 ? 6.121 -8.212 -12.457 1.00 97.38 100 GLN A O 1
ATOM 786 N N . SER A 1 101 ? 4.543 -7.710 -13.972 1.00 98.19 101 SER A N 1
ATOM 787 C CA . SER A 1 101 ? 4.077 -6.510 -13.276 1.00 98.19 101 SER A CA 1
ATOM 788 C C . SER A 1 101 ? 3.396 -6.874 -11.957 1.00 98.19 101 SER A C 1
ATOM 790 O O . SER A 1 101 ? 2.459 -7.679 -11.939 1.00 98.19 101 SER A O 1
ATOM 792 N N . LEU A 1 102 ? 3.807 -6.229 -10.865 1.00 98.25 102 LEU A N 1
ATOM 793 C CA . LEU A 1 102 ? 3.141 -6.322 -9.561 1.00 98.25 102 LEU A CA 1
ATOM 794 C C . LEU A 1 102 ? 1.869 -5.461 -9.494 1.00 98.25 102 LEU A C 1
ATOM 796 O O . LEU A 1 102 ? 1.078 -5.619 -8.569 1.00 98.25 102 LEU A O 1
ATOM 800 N N . TYR A 1 103 ? 1.636 -4.597 -10.484 1.00 98.69 103 TYR A N 1
ATOM 801 C CA . TYR A 1 103 ? 0.501 -3.673 -10.540 1.00 98.69 103 TYR A CA 1
ATOM 802 C C . TYR A 1 103 ? -0.293 -3.822 -11.846 1.00 98.69 103 TYR A C 1
ATOM 804 O O . TYR A 1 103 ? 0.246 -4.287 -12.855 1.00 98.69 103 TYR A O 1
ATOM 812 N N . THR A 1 104 ? -1.568 -3.438 -11.850 1.00 98.50 104 THR A N 1
ATOM 813 C CA . THR A 1 104 ? -2.400 -3.315 -13.066 1.00 98.50 104 THR A CA 1
ATOM 814 C C . THR A 1 104 ? -2.392 -1.903 -13.645 1.00 98.50 104 THR A C 1
ATOM 816 O O . THR A 1 104 ? -2.664 -1.718 -14.830 1.00 98.50 104 THR A O 1
ATOM 819 N N . ASP A 1 105 ? -2.049 -0.917 -12.826 1.00 98.38 105 ASP A N 1
ATOM 820 C CA . ASP A 1 105 ? -1.862 0.486 -13.184 1.00 98.38 105 ASP A CA 1
ATOM 821 C C . ASP A 1 105 ? -0.782 1.104 -12.279 1.00 98.38 105 ASP A C 1
ATOM 823 O O . ASP A 1 105 ? 0.279 0.502 -12.116 1.00 98.38 105 ASP A O 1
ATOM 827 N N . ASP A 1 106 ? -0.986 2.313 -11.768 1.00 97.88 106 ASP A N 1
ATOM 828 C CA . ASP A 1 106 ? -0.088 3.007 -10.854 1.00 97.88 106 ASP A CA 1
ATOM 829 C C . ASP A 1 106 ? -0.312 2.659 -9.371 1.00 97.88 106 ASP A C 1
ATOM 831 O O . ASP A 1 106 ? 0.581 2.911 -8.561 1.00 97.88 106 ASP A O 1
ATOM 835 N N . ASN A 1 107 ? -1.448 2.063 -8.985 1.00 96.19 107 ASN A N 1
ATOM 836 C CA . ASN A 1 107 ? -1.790 1.869 -7.567 1.00 96.19 107 ASN A CA 1
ATOM 837 C C . ASN A 1 107 ? -2.489 0.544 -7.223 1.00 96.19 107 ASN A C 1
ATOM 839 O O . ASN A 1 107 ? -2.451 0.121 -6.067 1.00 96.19 107 ASN A O 1
ATOM 843 N N . HIS A 1 108 ? -3.115 -0.128 -8.184 1.00 98.44 108 HIS A N 1
ATOM 844 C CA . HIS A 1 108 ? -3.777 -1.410 -7.971 1.00 98.44 108 HIS A CA 1
ATOM 845 C C . HIS A 1 108 ? -2.804 -2.569 -8.187 1.00 98.44 108 HIS A C 1
ATOM 847 O O . HIS A 1 108 ? -2.097 -2.623 -9.194 1.00 98.44 108 HIS A O 1
ATOM 853 N N . LEU A 1 109 ? -2.786 -3.527 -7.257 1.00 98.38 109 LEU A N 1
ATOM 854 C CA . LEU A 1 109 ? -1.974 -4.736 -7.393 1.00 98.38 109 LEU A CA 1
ATOM 855 C C . LEU A 1 109 ? -2.544 -5.675 -8.464 1.00 98.38 109 LEU A C 1
ATOM 857 O O . LEU A 1 109 ? -3.752 -5.886 -8.559 1.00 98.38 109 LEU A O 1
ATOM 861 N N . SER A 1 110 ? -1.653 -6.294 -9.236 1.00 98.56 110 SER A N 1
ATOM 862 C CA . SER A 1 110 ? -1.995 -7.425 -10.102 1.00 98.56 110 SER A CA 1
ATOM 863 C C . SER A 1 110 ? -2.191 -8.699 -9.279 1.00 98.56 110 SER A C 1
ATOM 865 O O . SER A 1 110 ? -1.799 -8.757 -8.119 1.00 98.56 110 SER A O 1
ATOM 867 N N . ALA A 1 111 ? -2.705 -9.774 -9.884 1.00 98.12 111 ALA A N 1
ATOM 868 C CA . ALA A 1 111 ? -2.771 -11.076 -9.209 1.00 98.12 111 ALA A CA 1
ATOM 869 C C . ALA A 1 111 ? -1.388 -11.568 -8.726 1.00 98.12 111 ALA A C 1
ATOM 871 O O . ALA A 1 111 ? -1.286 -12.222 -7.689 1.00 98.12 111 ALA A O 1
ATOM 872 N N . VAL A 1 112 ? -0.321 -11.229 -9.459 1.00 97.75 112 VAL A N 1
ATOM 873 C CA . VAL A 1 112 ? 1.066 -11.517 -9.064 1.00 97.75 112 VAL A CA 1
ATOM 874 C C . VAL A 1 112 ? 1.467 -10.646 -7.875 1.00 97.75 112 VAL A C 1
ATOM 876 O O . VAL A 1 112 ? 2.012 -11.161 -6.904 1.00 97.75 112 VAL A O 1
ATOM 879 N N . GLY A 1 113 ? 1.142 -9.350 -7.920 1.00 97.69 113 GLY A N 1
ATOM 880 C CA . GLY A 1 113 ? 1.362 -8.415 -6.816 1.00 97.69 113 GLY A CA 1
ATOM 881 C C . GLY A 1 113 ? 0.641 -8.817 -5.537 1.00 97.69 113 GLY A C 1
ATOM 882 O O . GLY A 1 113 ? 1.259 -8.863 -4.479 1.00 97.69 113 GLY A O 1
ATOM 883 N N . THR A 1 114 ? -0.638 -9.181 -5.630 1.00 97.12 114 THR A N 1
ATOM 884 C CA . THR A 1 114 ? -1.438 -9.654 -4.498 1.00 97.12 114 THR A CA 1
ATOM 885 C C . THR A 1 114 ? -0.801 -10.879 -3.857 1.00 97.12 114 THR A C 1
ATOM 887 O O . THR A 1 114 ? -0.518 -10.838 -2.665 1.00 97.12 114 THR A O 1
ATOM 890 N N . ARG A 1 115 ? -0.484 -11.922 -4.638 1.00 96.62 115 ARG A N 1
ATOM 891 C CA . ARG A 1 115 ? 0.192 -13.126 -4.119 1.00 96.62 115 ARG A CA 1
ATOM 892 C C . ARG A 1 115 ? 1.562 -12.824 -3.527 1.00 96.62 115 ARG A C 1
ATOM 894 O O . ARG A 1 115 ? 2.002 -13.493 -2.602 1.00 96.62 115 ARG A O 1
ATOM 901 N N . TYR A 1 116 ? 2.262 -11.830 -4.069 1.00 95.50 116 TYR A N 1
ATOM 902 C CA . TYR A 1 116 ? 3.564 -11.452 -3.545 1.00 95.50 116 TYR A CA 1
ATOM 903 C C . TYR A 1 116 ? 3.467 -10.850 -2.142 1.00 95.50 116 TYR A C 1
ATOM 905 O O . TYR A 1 116 ? 4.302 -11.154 -1.288 1.00 95.50 116 TYR A O 1
ATOM 913 N N . VAL A 1 117 ? 2.455 -10.017 -1.896 1.00 95.50 117 VAL A N 1
ATOM 914 C CA . VAL A 1 117 ? 2.320 -9.329 -0.611 1.00 95.50 117 VAL A CA 1
ATOM 915 C C . VAL A 1 117 ? 1.477 -10.093 0.401 1.00 95.50 117 VAL A C 1
ATOM 917 O O . VAL A 1 117 ? 1.681 -9.864 1.586 1.00 95.50 117 VAL A O 1
ATOM 920 N N . GLU A 1 118 ? 0.585 -11.003 -0.017 1.00 94.62 118 GLU A N 1
ATOM 921 C CA . GLU A 1 118 ? -0.486 -11.602 0.808 1.00 94.62 118 GLU A CA 1
ATOM 922 C C . GLU A 1 118 ? -0.046 -12.137 2.174 1.00 94.62 118 GLU A C 1
ATOM 924 O O . GLU A 1 118 ? -0.832 -12.106 3.114 1.00 94.62 118 GLU A O 1
ATOM 929 N N . GLY A 1 119 ? 1.217 -12.545 2.329 1.00 93.50 119 GLY A N 1
ATOM 930 C CA . GLY A 1 119 ? 1.782 -12.933 3.622 1.00 93.50 119 GLY A CA 1
ATOM 931 C C . GLY A 1 119 ? 1.685 -11.853 4.710 1.00 93.50 119 GLY A C 1
ATOM 932 O O . GLY A 1 119 ? 1.710 -12.195 5.887 1.00 93.50 119 GLY A O 1
ATOM 933 N N . PHE A 1 120 ? 1.518 -10.568 4.362 1.00 92.69 120 PHE A N 1
ATOM 934 C CA . PHE A 1 120 ? 1.244 -9.505 5.342 1.00 92.69 120 PHE A CA 1
ATOM 935 C C . PHE A 1 120 ? -0.083 -9.719 6.090 1.00 92.69 120 PHE A C 1
ATOM 937 O O . PHE A 1 120 ? -0.254 -9.195 7.188 1.00 92.69 120 PHE A O 1
ATOM 944 N N . LEU A 1 121 ? -1.005 -10.491 5.500 1.00 92.75 121 LEU A N 1
ATOM 945 C CA . LEU A 1 121 ? -2.298 -10.836 6.078 1.00 92.75 121 LEU A CA 1
ATOM 946 C C . LEU A 1 121 ? -2.212 -11.988 7.083 1.00 92.75 121 LEU A C 1
ATOM 948 O O . LEU A 1 121 ? -3.208 -12.259 7.741 1.00 92.75 121 LEU A O 1
ATOM 952 N N . GLU A 1 122 ? -1.078 -12.681 7.212 1.00 91.81 122 GLU A N 1
ATOM 953 C CA . GLU A 1 122 ? -0.973 -13.842 8.108 1.00 91.81 122 GLU A CA 1
ATOM 954 C C . GLU A 1 122 ? -1.546 -13.575 9.516 1.00 91.81 122 GLU A C 1
ATOM 956 O O . GLU A 1 122 ? -2.373 -14.381 9.959 1.00 91.81 122 GLU A O 1
ATOM 961 N N . PRO A 1 123 ? -1.274 -12.419 10.170 1.00 87.75 123 PRO A N 1
ATOM 962 C CA . PRO A 1 123 ? -1.747 -12.186 11.533 1.00 87.75 123 PRO A CA 1
ATOM 963 C C . PRO A 1 123 ? -3.277 -12.167 11.674 1.00 87.75 123 PRO A C 1
ATOM 965 O O . PRO A 1 123 ? -3.788 -12.323 12.787 1.00 87.75 123 PRO A O 1
ATOM 968 N N . PHE A 1 124 ? -4.027 -12.018 10.569 1.00 82.19 124 PHE A N 1
ATOM 969 C CA . PHE A 1 124 ? -5.487 -12.155 10.567 1.00 82.19 124 PHE A CA 1
ATOM 970 C C . PHE A 1 124 ? -5.940 -13.537 11.049 1.00 82.19 124 PHE A C 1
ATOM 972 O O . PHE A 1 124 ? -7.002 -13.641 11.657 1.00 82.19 124 PHE A O 1
ATOM 979 N N . PHE A 1 125 ? -5.167 -14.590 10.778 1.00 85.56 125 PHE A N 1
ATOM 980 C CA . PHE A 1 125 ? -5.608 -15.976 10.951 1.00 85.56 125 PHE A CA 1
ATOM 981 C C . PHE A 1 125 ? -5.218 -16.597 12.300 1.00 85.56 125 PHE A C 1
ATOM 983 O O . PHE A 1 125 ? -5.688 -17.686 12.622 1.00 85.56 125 PHE A O 1
ATOM 990 N N . HIS A 1 126 ? -4.395 -15.914 13.100 1.00 80.69 126 HIS A N 1
ATOM 991 C CA . HIS A 1 126 ? -3.838 -16.444 14.354 1.00 80.69 126 HIS A CA 1
ATOM 99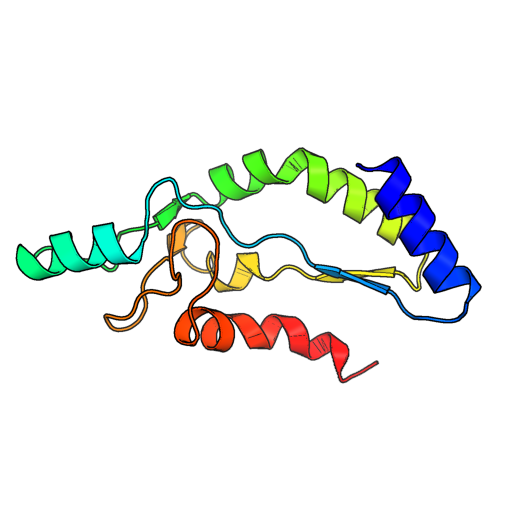2 C C . HIS A 1 126 ? -4.385 -15.772 15.617 1.00 80.69 126 HIS A C 1
ATOM 994 O O . HIS A 1 126 ? -3.782 -15.878 16.685 1.00 80.69 126 HIS A O 1
ATOM 1000 N N . THR A 1 127 ? -5.504 -15.058 15.505 1.00 63.47 127 THR A N 1
ATOM 1001 C CA . THR A 1 127 ? -6.025 -14.206 16.578 1.00 63.47 127 THR A CA 1
ATOM 1002 C C . THR A 1 127 ? -7.492 -14.426 16.885 1.00 63.47 127 THR A C 1
ATOM 1004 O O . THR A 1 127 ? -8.267 -14.706 15.948 1.00 63.47 127 THR A O 1
#

Radius of gyration: 16.86 Å; chains: 1; bounding box: 38×28×48 Å

InterPro domains:
  IPR043968 SGNH domain [PF19040] (3-122)

Secondary structure (DSSP, 8-state):
-HHHHHHHHHHHHHTT--EEEEPPPPPPSS-HHHHHHHHHHTT--STT-EEEHHHHHHHHHHHHHHHHHHHHH-TTEEEE-SHHHHHTBTTEEE-EETTEESBSSSSSBPHHHHHHHGGGGGGGG--